Protein AF-A0A8K0Y5T5-F1 (afdb_monomer)

pLDDT: mean 82.05, std 18.03, range [32.84, 96.81]

Mean predicted aligned error: 9.55 Å

Structure (mmCIF, N/CA/C/O backbone):
data_AF-A0A8K0Y5T5-F1
#
_entry.id   AF-A0A8K0Y5T5-F1
#
loop_
_atom_site.group_PDB
_atom_site.id
_atom_site.type_symbol
_atom_site.label_atom_id
_atom_site.label_alt_id
_atom_site.label_comp_id
_atom_site.label_asym_id
_atom_site.label_entity_id
_atom_site.label_seq_id
_atom_site.pdbx_PDB_ins_code
_atom_site.Cartn_x
_atom_site.Cartn_y
_atom_site.Cartn_z
_atom_site.occupancy
_atom_site.B_iso_or_equiv
_atom_site.auth_seq_id
_atom_site.auth_comp_id
_atom_site.auth_asym_id
_atom_site.auth_atom_id
_atom_site.pdbx_PDB_model_num
ATOM 1 N N . MET A 1 1 ? 14.670 11.274 23.706 1.00 36.88 1 MET A N 1
ATOM 2 C CA . MET A 1 1 ? 14.122 12.072 22.584 1.00 36.88 1 MET A CA 1
ATOM 3 C C . MET A 1 1 ? 14.364 11.325 21.279 1.00 36.88 1 MET A C 1
ATOM 5 O O . MET A 1 1 ? 15.396 11.505 20.643 1.00 36.88 1 MET A O 1
ATOM 9 N N . SER A 1 2 ? 13.468 10.399 20.942 1.00 32.84 2 SER A N 1
ATOM 10 C CA . SER A 1 2 ? 13.656 9.440 19.849 1.00 32.84 2 SER A CA 1
ATOM 11 C C . SER A 1 2 ? 13.614 10.142 18.492 1.00 32.84 2 SER A C 1
ATOM 13 O O . SER A 1 2 ? 12.607 10.730 18.108 1.00 32.84 2 SER A O 1
ATOM 15 N N . LYS A 1 3 ? 14.742 10.092 17.785 1.00 41.28 3 LYS A N 1
ATOM 16 C CA . LYS A 1 3 ? 14.952 10.669 16.458 1.00 41.28 3 LYS A CA 1
ATOM 17 C C . LYS A 1 3 ? 14.046 9.935 15.463 1.00 41.28 3 LYS A C 1
ATOM 19 O O . LYS A 1 3 ? 14.277 8.764 15.174 1.00 41.28 3 LYS A O 1
ATOM 24 N N . VAL A 1 4 ? 13.012 10.604 14.957 1.00 49.75 4 VAL A N 1
ATOM 25 C CA . VAL A 1 4 ? 12.231 10.118 13.812 1.00 49.75 4 VAL A CA 1
ATOM 26 C C . VAL A 1 4 ? 13.164 10.152 12.602 1.00 49.75 4 VAL A C 1
ATOM 28 O O . VAL A 1 4 ? 13.434 11.206 12.032 1.00 49.75 4 VAL A O 1
ATOM 31 N N . ILE A 1 5 ? 13.745 9.003 12.257 1.00 42.72 5 ILE A N 1
ATOM 32 C CA . ILE A 1 5 ? 14.590 8.859 11.071 1.00 42.72 5 ILE A CA 1
ATOM 33 C C . ILE A 1 5 ? 13.654 8.771 9.866 1.00 42.72 5 ILE A C 1
ATOM 35 O O . ILE A 1 5 ? 13.252 7.684 9.453 1.00 42.72 5 ILE A O 1
ATOM 39 N N . LEU A 1 6 ? 13.312 9.923 9.291 1.00 48.16 6 LEU A N 1
ATOM 40 C CA . LEU A 1 6 ? 12.785 9.986 7.931 1.00 48.16 6 LEU A CA 1
ATOM 41 C C . LEU A 1 6 ? 13.915 9.546 6.994 1.00 48.16 6 LEU A C 1
ATOM 43 O O . LEU A 1 6 ? 14.833 10.304 6.680 1.00 48.16 6 LEU A O 1
ATOM 47 N N . LYS A 1 7 ? 13.899 8.268 6.608 1.00 48.47 7 LYS A N 1
ATOM 48 C CA . LYS A 1 7 ? 14.793 7.733 5.581 1.00 48.47 7 LYS A CA 1
ATOM 49 C C . LYS A 1 7 ? 14.441 8.429 4.266 1.00 48.47 7 LYS A C 1
ATOM 51 O O . LYS A 1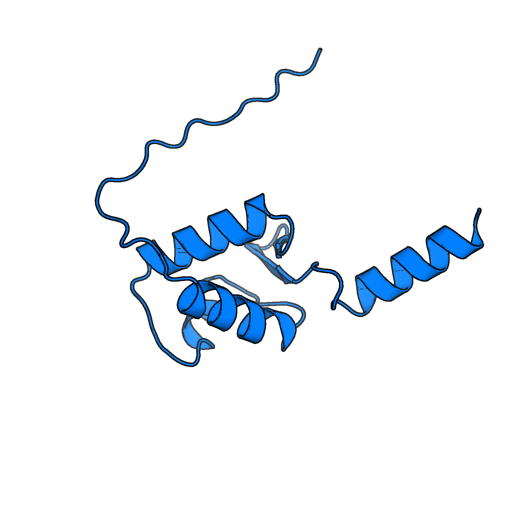 7 ? 13.502 8.018 3.594 1.00 48.47 7 LYS A O 1
ATOM 56 N N . ASN A 1 8 ? 15.206 9.454 3.890 1.00 45.00 8 ASN A N 1
ATOM 57 C CA . ASN A 1 8 ? 15.161 10.046 2.552 1.00 45.00 8 ASN A CA 1
ATOM 58 C C . ASN A 1 8 ? 15.608 8.996 1.522 1.00 45.00 8 ASN A C 1
ATOM 60 O O . ASN A 1 8 ? 16.781 8.870 1.165 1.00 45.00 8 ASN A O 1
ATOM 64 N N . LYS A 1 9 ? 14.649 8.180 1.084 1.00 51.12 9 LYS A N 1
ATOM 65 C CA . LYS A 1 9 ? 14.787 7.169 0.040 1.00 51.12 9 LYS A CA 1
ATOM 66 C C . LYS A 1 9 ? 14.962 7.936 -1.274 1.00 51.12 9 LYS A C 1
ATOM 68 O O . LYS A 1 9 ? 14.017 8.553 -1.751 1.00 51.12 9 LYS A O 1
A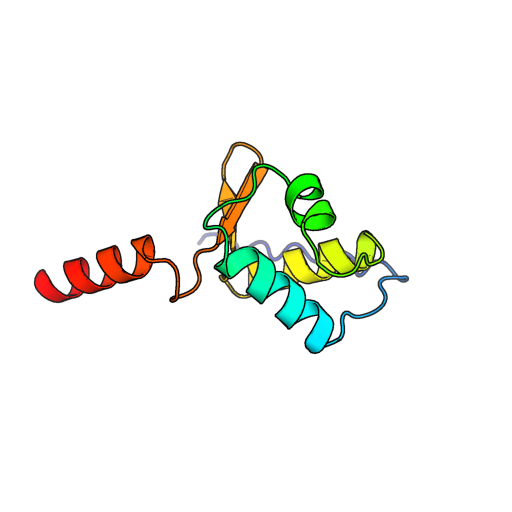TOM 73 N N . LYS A 1 10 ? 16.187 7.954 -1.822 1.00 47.44 10 LYS A N 1
ATOM 74 C CA . LYS A 1 10 ? 16.511 8.575 -3.122 1.00 47.44 10 LYS A CA 1
ATOM 75 C C . LYS A 1 10 ? 15.401 8.273 -4.141 1.00 47.44 10 LYS A C 1
ATOM 77 O O . LYS A 1 10 ? 15.162 7.100 -4.437 1.00 47.44 10 LYS A O 1
ATOM 82 N N . LEU A 1 11 ? 14.757 9.316 -4.670 1.00 51.84 11 LEU A N 1
ATOM 83 C CA . LEU A 1 11 ? 13.751 9.218 -5.729 1.00 51.84 11 LEU A CA 1
ATOM 84 C C . LEU A 1 11 ? 14.408 8.555 -6.949 1.00 51.84 11 LEU A C 1
ATOM 86 O O . LEU A 1 11 ? 15.260 9.148 -7.611 1.00 51.84 11 LEU A O 1
ATOM 90 N N . LYS A 1 12 ? 14.099 7.277 -7.199 1.00 53.44 12 LYS A N 1
ATOM 91 C CA . LYS A 1 12 ? 14.656 6.544 -8.342 1.00 53.44 12 LYS A CA 1
ATOM 92 C C . LYS A 1 12 ? 14.042 7.097 -9.629 1.00 53.44 12 LYS A C 1
ATOM 94 O O . LYS A 1 12 ? 12.834 7.024 -9.827 1.00 53.44 12 LYS A O 1
ATOM 99 N N . ALA A 1 13 ? 14.904 7.618 -10.495 1.00 50.31 13 ALA A N 1
ATOM 100 C CA . ALA A 1 13 ? 14.601 8.459 -11.651 1.00 50.31 13 ALA A CA 1
ATOM 101 C C . ALA A 1 13 ? 13.944 7.760 -12.867 1.00 50.31 13 ALA A C 1
ATOM 103 O O . ALA A 1 13 ? 14.280 8.080 -13.996 1.00 50.31 13 ALA A O 1
ATOM 104 N N . ASN A 1 14 ? 13.024 6.808 -12.679 1.00 54.66 14 ASN A N 1
ATOM 105 C CA . ASN A 1 14 ? 12.212 6.261 -13.784 1.00 54.66 14 ASN A CA 1
ATOM 106 C C . ASN A 1 14 ? 10.924 5.582 -13.283 1.00 54.66 14 ASN A C 1
ATOM 108 O O . ASN A 1 14 ? 10.518 4.523 -13.758 1.00 54.66 14 ASN A O 1
ATOM 112 N N . VAL A 1 15 ? 10.291 6.151 -12.257 1.00 58.44 15 VAL A N 1
ATOM 113 C CA . VAL A 1 15 ? 8.967 5.697 -11.827 1.00 58.44 15 VAL A CA 1
ATOM 114 C C . VAL A 1 15 ? 7.943 6.529 -12.584 1.00 58.44 15 VAL A C 1
ATOM 116 O O . VAL A 1 15 ? 7.808 7.722 -12.331 1.00 58.44 15 VAL A O 1
ATOM 119 N N . SER A 1 16 ? 7.238 5.909 -13.531 1.00 69.06 16 SER A N 1
ATOM 120 C CA . SER A 1 16 ? 6.029 6.515 -14.089 1.00 69.06 16 SER A CA 1
ATOM 121 C C . SER A 1 16 ? 5.064 6.777 -12.936 1.00 69.06 16 SER A C 1
ATOM 123 O O . SER A 1 16 ? 4.742 5.854 -12.176 1.00 69.06 16 SER A O 1
ATOM 125 N N . ASN A 1 17 ? 4.677 8.043 -12.773 1.00 79.81 17 ASN A N 1
ATOM 126 C CA . ASN A 1 17 ? 3.838 8.470 -11.667 1.00 79.81 17 ASN A CA 1
ATOM 127 C C . ASN A 1 17 ? 2.461 7.804 -11.811 1.00 79.81 17 ASN A C 1
ATOM 129 O O . ASN A 1 17 ? 1.841 7.936 -12.871 1.00 79.81 17 ASN A O 1
ATOM 133 N N . PRO A 1 18 ? 1.976 7.068 -10.798 1.00 88.19 18 PRO A N 1
ATOM 134 C CA . PRO A 1 18 ? 0.670 6.438 -10.891 1.00 88.19 18 PRO A CA 1
ATOM 135 C C . PRO A 1 18 ? -0.416 7.506 -11.045 1.00 88.19 18 PRO A C 1
ATOM 137 O O . PRO A 1 18 ? -0.421 8.517 -10.343 1.00 88.19 18 PRO A O 1
ATOM 140 N N . THR A 1 19 ? -1.359 7.273 -11.955 1.00 93.94 19 THR A N 1
ATOM 141 C CA . THR A 1 19 ? -2.557 8.112 -12.054 1.00 93.94 19 THR A CA 1
ATOM 142 C C . THR A 1 19 ? -3.504 7.825 -10.891 1.00 93.94 19 THR A C 1
ATOM 144 O O . THR A 1 19 ? -3.455 6.753 -10.280 1.00 93.94 19 THR A O 1
ATOM 147 N N . LEU A 1 20 ? -4.423 8.751 -10.612 1.00 95.19 20 LEU A N 1
ATOM 148 C CA . LEU A 1 20 ? -5.448 8.546 -9.586 1.00 95.19 20 LEU A CA 1
ATOM 149 C C . LEU A 1 20 ? -6.269 7.269 -9.836 1.00 95.19 20 LEU A C 1
ATOM 151 O O . LEU A 1 20 ? -6.535 6.519 -8.901 1.00 95.19 20 LEU A O 1
ATOM 155 N N . ASP A 1 21 ? -6.616 6.987 -11.092 1.00 95.19 21 ASP A N 1
ATOM 156 C CA . ASP A 1 21 ? -7.361 5.777 -11.461 1.00 95.19 21 ASP A CA 1
ATOM 157 C C . ASP A 1 21 ? -6.571 4.501 -11.162 1.00 95.19 21 ASP A C 1
ATOM 159 O O . ASP A 1 21 ? -7.131 3.498 -10.721 1.00 95.19 21 ASP A O 1
ATOM 163 N N . THR A 1 22 ? -5.249 4.559 -11.336 1.00 95.19 22 THR A N 1
ATOM 164 C CA . THR A 1 22 ? -4.345 3.457 -11.008 1.00 95.19 22 THR A CA 1
ATOM 165 C C . THR A 1 22 ? -4.347 3.175 -9.507 1.00 95.19 22 THR A C 1
ATOM 167 O O . THR A 1 22 ? -4.460 2.019 -9.100 1.00 95.19 22 THR A O 1
ATOM 170 N N . ILE A 1 23 ? -4.275 4.224 -8.683 1.00 96.31 23 ILE A N 1
ATOM 171 C CA . ILE A 1 23 ? -4.328 4.106 -7.220 1.00 96.31 23 ILE A CA 1
ATOM 172 C C . ILE A 1 23 ? -5.686 3.536 -6.790 1.00 96.31 23 ILE A C 1
ATOM 174 O O . ILE A 1 23 ? -5.728 2.536 -6.075 1.00 96.31 23 ILE A O 1
ATOM 178 N N . LYS A 1 24 ? -6.793 4.098 -7.296 1.00 95.94 24 LYS A N 1
ATOM 179 C CA . LYS A 1 24 ? -8.159 3.636 -6.993 1.00 95.94 24 LYS A CA 1
ATOM 180 C C . LYS A 1 24 ? -8.385 2.174 -7.378 1.00 95.94 24 LYS A C 1
ATOM 182 O O . LYS A 1 24 ? -9.021 1.440 -6.630 1.00 95.94 24 LYS A O 1
ATOM 187 N N . MET A 1 25 ? -7.847 1.719 -8.510 1.00 96.50 25 MET A N 1
ATOM 188 C CA . MET A 1 25 ? -7.923 0.311 -8.917 1.00 96.50 25 MET A CA 1
ATOM 189 C C . MET A 1 25 ? -7.246 -0.617 -7.894 1.00 96.50 25 MET A C 1
ATOM 191 O O . MET A 1 25 ? -7.781 -1.682 -7.572 1.00 96.50 25 MET A O 1
ATOM 195 N N . VAL A 1 26 ? -6.085 -0.224 -7.360 1.00 96.31 26 VAL A N 1
ATOM 196 C CA . VAL A 1 26 ? -5.381 -1.001 -6.327 1.00 96.31 26 VAL A CA 1
ATOM 197 C C . VAL A 1 26 ? -6.168 -0.983 -5.011 1.00 96.31 26 VAL A C 1
ATOM 199 O O . VAL A 1 26 ? -6.371 -2.042 -4.421 1.00 96.31 26 VAL A O 1
ATOM 202 N N . GLU A 1 27 ? -6.701 0.169 -4.594 1.00 95.31 27 GLU A N 1
ATOM 203 C CA . GLU A 1 27 ? -7.569 0.291 -3.407 1.00 95.31 27 GLU A CA 1
ATOM 204 C C . GLU A 1 27 ? -8.834 -0.571 -3.509 1.00 95.31 27 GLU A C 1
ATOM 206 O O . GLU A 1 27 ? -9.215 -1.252 -2.559 1.00 95.31 27 GLU A O 1
ATOM 211 N N . GLN A 1 28 ? -9.482 -0.603 -4.673 1.00 94.62 28 GLN A N 1
ATOM 212 C CA . GLN A 1 28 ? -10.645 -1.459 -4.917 1.00 94.62 28 GLN A CA 1
ATOM 213 C C . GLN A 1 28 ? -10.287 -2.948 -4.865 1.00 94.62 28 GLN A C 1
ATOM 215 O O . GLN A 1 28 ? -11.080 -3.765 -4.407 1.00 94.62 28 GLN A O 1
ATOM 220 N N . THR A 1 29 ? -9.092 -3.317 -5.324 1.00 95.56 29 THR A N 1
ATOM 221 C CA . THR A 1 29 ? -8.617 -4.708 -5.277 1.00 95.56 29 THR A CA 1
ATOM 222 C C . THR A 1 29 ? -8.288 -5.131 -3.840 1.00 95.56 29 THR A C 1
ATOM 224 O O . THR A 1 29 ? -8.609 -6.248 -3.431 1.00 95.56 29 THR A O 1
ATOM 227 N N . LEU A 1 30 ? -7.709 -4.221 -3.053 1.00 94.06 30 LEU A N 1
ATOM 228 C CA . LEU A 1 30 ? -7.424 -4.401 -1.629 1.00 94.06 30 LEU A CA 1
ATOM 229 C C . LEU A 1 30 ? -8.689 -4.417 -0.766 1.00 94.06 30 LEU A C 1
ATOM 231 O O . LEU A 1 30 ? -8.820 -5.255 0.107 1.00 94.06 30 LEU A O 1
ATOM 235 N N . SER A 1 31 ? -9.660 -3.544 -1.009 1.00 90.88 31 SER A N 1
ATOM 236 C CA . SER A 1 31 ? -10.893 -3.509 -0.204 1.00 90.88 31 SER A CA 1
ATOM 237 C C . SER A 1 31 ? -11.761 -4.763 -0.364 1.00 90.88 31 SER A C 1
ATOM 239 O O . SER A 1 31 ? -12.482 -5.125 0.565 1.00 90.88 31 SER A O 1
ATOM 241 N N . LYS A 1 32 ? -11.665 -5.463 -1.503 1.00 90.56 32 LYS A N 1
ATOM 242 C CA . LYS A 1 32 ? -12.374 -6.731 -1.756 1.00 90.56 32 LYS A CA 1
ATOM 243 C C . LYS A 1 32 ? -11.789 -7.930 -1.006 1.00 90.56 32 LYS A C 1
ATOM 245 O O . LYS A 1 32 ? -12.512 -8.895 -0.777 1.00 90.56 32 LYS A O 1
ATOM 250 N N . SER A 1 33 ? -10.511 -7.884 -0.628 1.00 85.75 33 SER A N 1
ATOM 251 C CA . SER A 1 33 ? -9.849 -8.943 0.140 1.00 85.75 33 SER A CA 1
ATOM 252 C C . SER A 1 33 ? -9.101 -8.336 1.314 1.00 85.75 33 SER A C 1
ATOM 254 O O . SER A 1 33 ? -8.144 -7.597 1.125 1.00 85.75 33 SER A O 1
ATOM 256 N N . SER A 1 34 ? -9.476 -8.688 2.544 1.00 80.06 34 SER A N 1
ATOM 257 C CA . SER A 1 34 ? -8.862 -8.102 3.745 1.00 80.06 34 SER A CA 1
ATOM 258 C C . SER A 1 34 ? -7.337 -8.287 3.823 1.00 80.06 34 SER A C 1
ATOM 260 O O . SER A 1 34 ? -6.677 -7.530 4.538 1.00 80.06 34 SER A O 1
ATOM 262 N N . GLN A 1 35 ? -6.778 -9.261 3.096 1.00 90.50 35 GLN A N 1
ATOM 263 C CA . GLN A 1 35 ? -5.350 -9.559 3.077 1.00 90.50 35 GLN A CA 1
ATOM 264 C C . GLN A 1 35 ? -4.900 -10.152 1.733 1.00 90.50 35 GLN A C 1
ATOM 266 O O . GLN A 1 35 ? -5.656 -10.850 1.057 1.00 90.50 35 GLN A O 1
ATOM 271 N N . TYR A 1 36 ? -3.639 -9.908 1.377 1.00 95.50 36 TYR A N 1
ATOM 272 C CA . TYR A 1 36 ? -2.923 -10.596 0.304 1.00 95.50 36 TYR A CA 1
ATOM 273 C C . TYR A 1 36 ? -1.616 -11.181 0.844 1.00 95.50 36 TYR A C 1
ATOM 275 O O . TYR A 1 36 ? -0.862 -10.454 1.488 1.00 95.50 36 TYR A O 1
ATOM 283 N N . PRO A 1 37 ? -1.283 -12.451 0.553 1.00 95.38 37 PRO A N 1
ATOM 284 C CA . PRO A 1 37 ? -0.097 -13.103 1.116 1.00 95.38 37 PRO A CA 1
ATOM 285 C C . PRO A 1 37 ? 1.228 -12.499 0.628 1.00 95.38 37 PRO A C 1
ATOM 287 O O . PRO A 1 37 ? 2.258 -12.669 1.263 1.00 95.38 37 PRO A O 1
ATOM 290 N N . SER A 1 38 ? 1.239 -11.804 -0.514 1.00 96.56 38 SER A N 1
ATOM 291 C CA . SER A 1 38 ? 2.441 -11.134 -1.026 1.00 96.56 38 SER A CA 1
ATOM 292 C C . SER A 1 38 ? 2.128 -10.019 -2.026 1.00 96.56 38 SER A C 1
ATOM 294 O O . SER A 1 38 ? 1.074 -10.014 -2.670 1.00 96.56 38 SER A O 1
ATOM 296 N N . LYS A 1 39 ? 3.105 -9.135 -2.267 1.00 95.56 39 LYS A N 1
ATOM 297 C CA . LYS A 1 39 ? 3.075 -8.129 -3.349 1.00 95.56 39 LYS A CA 1
ATOM 298 C C . LYS A 1 39 ? 2.725 -8.736 -4.709 1.00 95.56 39 LYS A C 1
ATOM 300 O O . LYS A 1 39 ? 1.895 -8.188 -5.424 1.00 95.56 39 LYS A O 1
ATOM 305 N N . ASN A 1 40 ? 3.304 -9.891 -5.040 1.00 95.25 40 ASN A N 1
ATOM 306 C CA . ASN A 1 40 ? 3.050 -10.567 -6.314 1.00 95.25 40 ASN A CA 1
ATOM 307 C C . ASN A 1 40 ? 1.625 -11.120 -6.411 1.00 95.25 40 ASN A C 1
ATOM 309 O O . ASN A 1 40 ? 1.038 -11.075 -7.489 1.00 95.25 40 ASN A O 1
ATOM 313 N N . SER A 1 41 ? 1.062 -11.625 -5.307 1.00 96.19 41 SER A N 1
ATOM 314 C CA . SER A 1 41 ? -0.329 -12.095 -5.295 1.00 96.19 41 SER A CA 1
ATOM 315 C C . SER A 1 41 ? -1.314 -10.953 -5.552 1.00 96.19 41 SER A C 1
ATOM 317 O O . SER A 1 41 ? -2.198 -11.096 -6.391 1.00 96.19 41 SER A O 1
ATOM 319 N N . LEU A 1 42 ? -1.093 -9.793 -4.923 1.00 96.81 42 LEU A N 1
ATOM 320 C CA . LEU A 1 42 ? -1.882 -8.590 -5.172 1.00 96.81 42 LEU A CA 1
ATOM 321 C C . LEU A 1 42 ? -1.702 -8.096 -6.609 1.00 96.81 42 LEU A C 1
ATOM 323 O O . LEU A 1 42 ? -2.686 -7.833 -7.286 1.00 96.81 42 LEU A O 1
ATOM 327 N N . TRP A 1 43 ? -0.460 -8.020 -7.096 1.00 96.69 43 TRP A N 1
ATOM 328 C CA . TRP A 1 43 ? -0.160 -7.569 -8.457 1.00 96.69 43 TRP A CA 1
ATOM 329 C C . TRP A 1 43 ? -0.862 -8.429 -9.520 1.00 96.69 43 TRP A C 1
ATOM 331 O O . TRP A 1 43 ? -1.461 -7.897 -10.451 1.00 96.69 43 TRP A O 1
ATOM 341 N N . ARG A 1 44 ? -0.887 -9.757 -9.339 1.00 95.44 44 ARG A N 1
ATOM 342 C CA . ARG A 1 44 ? -1.611 -10.690 -10.223 1.00 95.44 44 ARG A CA 1
ATOM 343 C C . ARG A 1 44 ? -3.133 -10.574 -10.127 1.00 95.44 44 ARG A C 1
ATOM 345 O O . ARG A 1 44 ? -3.805 -10.858 -11.110 1.00 95.44 44 ARG A O 1
ATOM 352 N N . ALA A 1 45 ? -3.666 -10.161 -8.979 1.00 95.62 45 ALA A N 1
ATOM 353 C CA . ALA A 1 45 ? -5.100 -9.961 -8.780 1.00 95.62 45 ALA A CA 1
ATOM 354 C C . ALA A 1 45 ? -5.624 -8.645 -9.385 1.00 95.62 45 ALA A C 1
ATOM 356 O O . ALA A 1 45 ? -6.838 -8.445 -9.450 1.00 95.62 45 ALA A O 1
ATOM 357 N N . LEU A 1 46 ? -4.737 -7.739 -9.818 1.00 96.19 46 LEU A N 1
ATOM 358 C CA . LEU A 1 46 ? -5.146 -6.472 -10.414 1.00 96.19 46 LEU A CA 1
ATOM 359 C C . LEU A 1 46 ? -5.910 -6.702 -11.730 1.00 96.19 46 LEU A C 1
ATOM 361 O O . LEU A 1 46 ? -5.435 -7.456 -12.583 1.00 96.19 46 LEU A O 1
ATOM 365 N N . PRO A 1 47 ? -7.026 -5.983 -11.964 1.00 95.19 47 PRO A N 1
ATOM 366 C CA . PRO A 1 47 ? -7.781 -6.063 -13.218 1.00 95.19 47 PRO A CA 1
ATOM 367 C C . PRO A 1 47 ? -6.951 -5.705 -14.456 1.00 95.19 47 PRO A C 1
ATOM 369 O O . PRO A 1 47 ? -7.210 -6.191 -15.554 1.00 95.19 47 PRO A O 1
ATOM 372 N N . ARG A 1 48 ? -5.959 -4.826 -14.282 1.00 94.00 48 ARG A N 1
ATOM 373 C CA . ARG A 1 48 ? -5.036 -4.389 -15.325 1.00 94.00 48 ARG A CA 1
ATOM 374 C C . ARG A 1 48 ? -3.619 -4.389 -14.777 1.00 94.00 48 ARG A C 1
ATOM 376 O O . ARG A 1 48 ? -3.347 -3.773 -13.746 1.00 94.00 48 ARG A O 1
ATOM 383 N N . GLN A 1 49 ? -2.720 -5.048 -15.497 1.00 90.75 49 GLN A N 1
ATOM 384 C CA . GLN A 1 49 ? -1.310 -5.083 -15.137 1.00 90.75 49 GLN A CA 1
ATOM 385 C C . GLN A 1 49 ? -0.652 -3.725 -15.392 1.00 90.75 49 GLN A C 1
ATOM 387 O O . GLN A 1 49 ? -0.951 -3.035 -16.366 1.00 90.75 49 GLN A O 1
ATOM 392 N N . MET A 1 50 ? 0.258 -3.352 -14.498 1.00 91.50 50 MET A N 1
ATOM 393 C CA . MET A 1 50 ? 1.081 -2.149 -14.608 1.00 91.50 50 MET A CA 1
ATOM 394 C C . MET A 1 50 ? 2.542 -2.502 -14.380 1.00 91.50 50 MET A C 1
ATOM 396 O O . MET A 1 50 ? 2.862 -3.556 -13.824 1.00 91.50 50 MET A O 1
ATOM 400 N N . GLN A 1 51 ? 3.431 -1.585 -14.748 1.00 91.88 51 GLN A N 1
ATOM 401 C CA . GLN A 1 51 ? 4.850 -1.751 -14.481 1.00 91.88 51 GLN A CA 1
ATOM 402 C C . GLN A 1 51 ? 5.096 -1.924 -12.976 1.00 91.88 51 GLN A C 1
ATOM 404 O O . GLN A 1 51 ? 4.599 -1.158 -12.147 1.00 91.88 51 GLN A O 1
ATOM 409 N N . TYR A 1 52 ? 5.902 -2.923 -12.620 1.00 92.25 52 TYR A N 1
ATOM 410 C CA . TYR A 1 52 ? 6.186 -3.250 -11.224 1.00 92.25 52 TYR A CA 1
ATOM 411 C C . TYR A 1 52 ? 6.758 -2.071 -10.398 1.00 92.25 52 TYR A C 1
ATOM 413 O O . TYR A 1 52 ? 6.428 -1.958 -9.216 1.00 92.25 52 TYR A O 1
ATOM 421 N N . PRO A 1 53 ? 7.578 -1.150 -10.957 1.00 92.69 53 PRO A N 1
ATOM 422 C CA . PRO A 1 53 ? 7.970 0.076 -10.259 1.00 92.69 53 PRO A CA 1
ATOM 423 C C . PRO A 1 53 ? 6.790 0.977 -9.871 1.00 92.69 53 PRO A C 1
ATOM 425 O O . PRO A 1 53 ? 6.733 1.407 -8.722 1.00 92.69 53 PRO A O 1
ATOM 428 N N . THR A 1 54 ? 5.838 1.211 -10.779 1.00 92.38 54 THR A N 1
ATOM 429 C CA . THR A 1 54 ? 4.624 2.000 -10.507 1.00 92.38 54 THR A CA 1
ATOM 430 C C . THR A 1 54 ? 3.763 1.324 -9.447 1.00 92.38 54 THR A C 1
ATOM 432 O O . THR A 1 54 ? 3.327 1.980 -8.509 1.00 92.38 54 THR A O 1
ATOM 435 N N . PHE A 1 55 ? 3.603 -0.001 -9.518 1.00 95.31 55 PHE A N 1
ATOM 436 C CA . PHE A 1 55 ? 2.902 -0.763 -8.484 1.00 95.31 55 PHE A CA 1
ATOM 437 C C . PHE A 1 55 ? 3.531 -0.575 -7.096 1.00 95.31 55 PHE A C 1
ATOM 439 O O . PHE A 1 55 ? 2.826 -0.299 -6.129 1.00 95.31 55 PHE A O 1
ATOM 446 N N . LYS A 1 56 ? 4.864 -0.657 -6.991 1.00 94.44 56 LYS A N 1
ATOM 447 C CA . LYS A 1 56 ? 5.565 -0.394 -5.724 1.00 94.44 56 LYS A CA 1
ATOM 448 C C . LYS A 1 56 ? 5.358 1.034 -5.228 1.00 94.44 56 LYS A C 1
ATOM 450 O O . LYS A 1 56 ? 5.178 1.207 -4.034 1.00 94.44 56 LYS A O 1
ATOM 455 N N . ALA A 1 57 ? 5.355 2.026 -6.117 1.00 94.50 57 ALA A N 1
ATOM 456 C CA . ALA A 1 57 ? 5.090 3.412 -5.738 1.00 94.50 57 ALA A CA 1
ATOM 457 C C . ALA A 1 57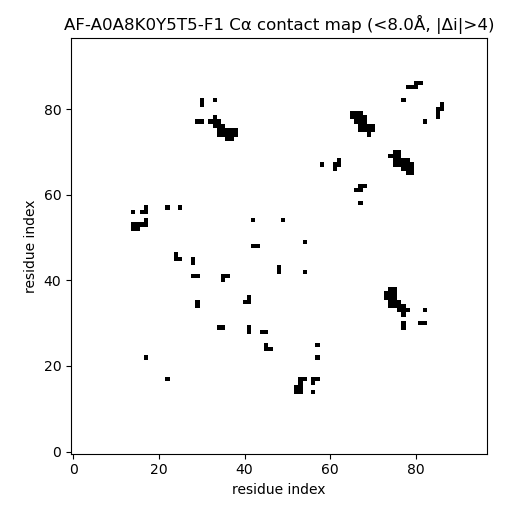 ? 3.668 3.597 -5.187 1.00 94.50 57 ALA A C 1
ATOM 459 O O . ALA A 1 57 ? 3.483 4.300 -4.200 1.00 94.50 57 ALA A O 1
ATOM 460 N N . VAL A 1 58 ? 2.675 2.916 -5.772 1.00 95.94 58 VAL A N 1
ATOM 461 C CA . VAL A 1 58 ? 1.312 2.889 -5.223 1.00 95.94 58 VAL A CA 1
ATOM 462 C C . VAL A 1 58 ? 1.299 2.255 -3.834 1.00 95.94 58 VAL A C 1
ATOM 464 O O . VAL A 1 58 ? 0.683 2.808 -2.933 1.00 95.94 58 VAL A O 1
ATOM 467 N N . LEU A 1 59 ? 1.983 1.125 -3.629 1.00 96.50 59 LEU A N 1
ATOM 468 C CA . LEU A 1 59 ? 2.041 0.495 -2.306 1.00 96.50 59 LEU A CA 1
ATOM 469 C C . LEU A 1 59 ? 2.747 1.367 -1.264 1.00 96.50 59 LEU A C 1
ATOM 471 O O . LEU A 1 59 ? 2.244 1.464 -0.151 1.00 96.50 59 LEU A O 1
ATOM 475 N N . ASP A 1 60 ? 3.863 2.003 -1.626 1.00 95.69 60 ASP A N 1
ATOM 476 C CA . ASP A 1 60 ? 4.575 2.942 -0.752 1.00 95.69 60 ASP A CA 1
ATOM 477 C C . ASP A 1 60 ? 3.616 4.090 -0.346 1.00 95.69 60 ASP A C 1
ATOM 479 O O . ASP A 1 60 ? 3.447 4.363 0.838 1.00 95.69 60 ASP A O 1
ATOM 483 N N . TYR A 1 61 ? 2.865 4.666 -1.296 1.00 95.56 61 TYR A N 1
ATOM 484 C CA . TYR A 1 61 ? 1.850 5.692 -1.007 1.00 95.56 61 TYR A CA 1
ATOM 485 C C . TYR A 1 61 ? 0.698 5.191 -0.113 1.00 95.56 61 TYR A C 1
ATOM 487 O O . TYR A 1 61 ? 0.227 5.907 0.775 1.00 95.56 61 TYR A O 1
ATOM 495 N N . LEU A 1 62 ? 0.201 3.972 -0.337 1.00 95.62 62 LEU A N 1
ATOM 496 C CA . LEU A 1 62 ? -0.890 3.402 0.463 1.00 95.62 62 LEU A CA 1
ATOM 497 C C . LEU A 1 62 ? -0.450 3.073 1.897 1.00 95.62 62 LEU A C 1
ATOM 499 O O . LEU A 1 62 ? -1.259 3.184 2.818 1.00 95.62 62 LEU A O 1
ATOM 503 N N . GLU A 1 63 ? 0.807 2.676 2.089 1.00 95.44 63 GLU A N 1
ATOM 504 C CA . GLU A 1 63 ? 1.406 2.487 3.413 1.00 95.44 63 GLU A CA 1
ATOM 505 C C . GLU A 1 63 ? 1.584 3.839 4.119 1.00 95.44 63 GLU A C 1
ATOM 507 O O . GLU A 1 63 ? 1.103 4.012 5.236 1.00 95.44 63 GLU A O 1
ATOM 512 N N . GLU A 1 64 ? 2.174 4.831 3.442 1.00 94.50 64 GLU A N 1
ATOM 513 C CA . GLU A 1 64 ? 2.365 6.191 3.974 1.00 94.50 64 GLU A CA 1
ATOM 514 C C . GLU A 1 64 ? 1.037 6.872 4.351 1.00 94.50 64 GLU A C 1
ATOM 516 O O . GLU A 1 64 ? 0.962 7.610 5.334 1.00 94.50 64 GLU A O 1
ATOM 521 N N . SER A 1 65 ? -0.036 6.594 3.605 1.00 93.44 65 SER A N 1
ATOM 522 C CA . SER A 1 65 ? -1.393 7.088 3.885 1.00 93.44 65 SER A CA 1
ATOM 523 C C . SER A 1 65 ? -2.204 6.208 4.850 1.00 93.44 65 SER A C 1
ATOM 525 O O . SER A 1 65 ? -3.403 6.438 5.019 1.00 93.44 65 SER A O 1
ATOM 527 N N . ASN A 1 66 ? -1.573 5.229 5.512 1.00 92.88 66 ASN A N 1
ATOM 528 C CA . ASN A 1 66 ? -2.182 4.325 6.500 1.00 92.88 66 ASN A CA 1
ATOM 529 C C . ASN A 1 66 ? -3.408 3.548 5.986 1.00 92.88 66 ASN A C 1
ATOM 531 O O . ASN A 1 66 ? -4.338 3.246 6.738 1.00 92.88 66 ASN A O 1
ATOM 535 N N . LYS A 1 67 ? -3.435 3.217 4.693 1.00 93.00 67 LYS A N 1
ATOM 536 C CA . LYS A 1 67 ? -4.495 2.389 4.098 1.00 93.00 67 LYS A CA 1
ATOM 537 C C . LYS A 1 67 ? -4.153 0.905 4.127 1.00 93.00 67 LYS A C 1
ATOM 539 O O . LYS A 1 67 ? -5.056 0.068 4.213 1.00 93.00 67 LYS A O 1
ATOM 544 N N . ILE A 1 68 ? -2.860 0.587 4.100 1.00 95.44 68 ILE A N 1
ATOM 545 C CA . ILE A 1 68 ? -2.331 -0.768 4.257 1.00 95.44 68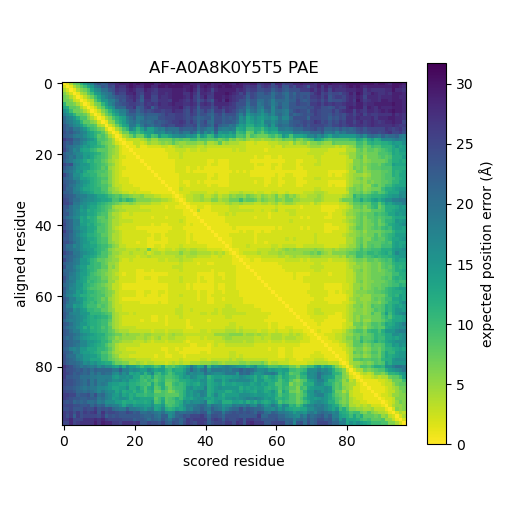 ILE A CA 1
ATOM 546 C C . ILE A 1 68 ? -1.252 -0.822 5.332 1.00 95.44 68 ILE A C 1
ATOM 548 O O . ILE A 1 68 ? -0.632 0.188 5.652 1.00 95.44 68 ILE A O 1
ATOM 552 N N . ILE A 1 69 ? -1.001 -2.029 5.829 1.00 94.56 69 ILE A N 1
ATOM 553 C CA . ILE A 1 69 ? 0.197 -2.377 6.597 1.00 94.56 69 ILE A CA 1
ATOM 554 C C . ILE A 1 69 ? 0.801 -3.662 6.036 1.00 94.56 69 ILE A C 1
ATOM 556 O O . ILE A 1 69 ? 0.090 -4.475 5.434 1.00 94.56 69 ILE A O 1
ATOM 560 N N . TYR A 1 70 ? 2.095 -3.860 6.270 1.00 95.44 70 TYR A N 1
ATOM 561 C CA . TYR A 1 70 ? 2.737 -5.156 6.081 1.00 95.44 70 TYR A CA 1
ATOM 562 C C . TYR A 1 70 ? 2.760 -5.921 7.402 1.00 95.44 70 TYR A C 1
ATOM 564 O O . TYR A 1 70 ? 3.164 -5.371 8.428 1.00 95.44 70 TYR A O 1
ATOM 572 N N . ASP A 1 71 ? 2.342 -7.183 7.379 1.00 92.69 71 ASP A N 1
ATOM 573 C CA . ASP A 1 71 ? 2.537 -8.084 8.515 1.00 92.69 71 ASP A CA 1
ATOM 574 C C . ASP A 1 71 ? 3.968 -8.663 8.501 1.00 92.69 71 ASP A C 1
ATOM 576 O O . ASP A 1 71 ? 4.728 -8.495 7.541 1.00 92.69 71 ASP A O 1
ATOM 580 N N . LYS A 1 72 ? 4.368 -9.336 9.583 1.00 91.88 72 LYS A N 1
ATOM 581 C CA . LYS A 1 72 ? 5.722 -9.884 9.779 1.00 91.88 72 LYS A CA 1
ATOM 582 C C . LYS A 1 72 ? 6.134 -10.888 8.701 1.00 91.88 72 LYS A C 1
ATOM 584 O O . LYS A 1 72 ? 7.323 -11.032 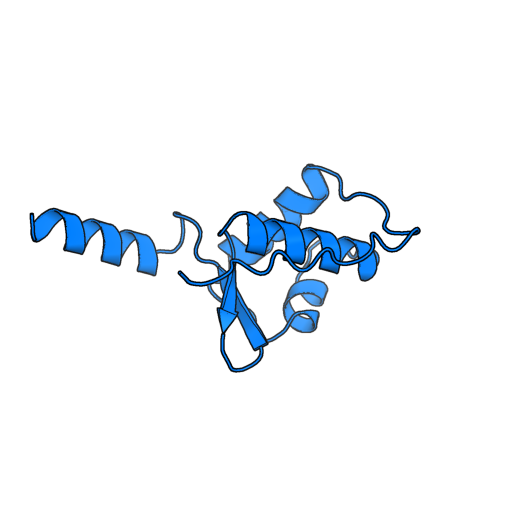8.433 1.00 91.88 72 LYS A O 1
ATOM 589 N N . ASP A 1 73 ? 5.168 -11.575 8.101 1.00 92.56 73 ASP A N 1
ATOM 590 C CA . ASP A 1 73 ? 5.358 -12.535 7.009 1.00 92.56 73 ASP A CA 1
ATOM 591 C C . ASP A 1 73 ? 5.482 -11.866 5.623 1.00 92.56 73 ASP A C 1
ATOM 593 O O . ASP A 1 73 ? 5.739 -12.537 4.624 1.00 92.56 7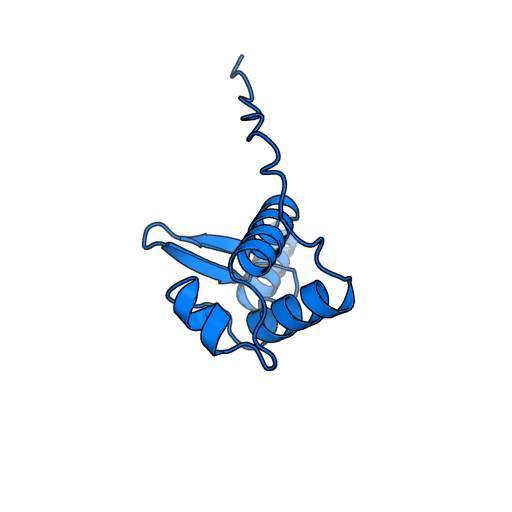3 ASP A O 1
ATOM 597 N N . GLY A 1 74 ? 5.333 -10.539 5.551 1.00 91.62 74 GLY A N 1
ATOM 598 C CA . GLY A 1 74 ? 5.359 -9.769 4.309 1.00 91.62 74 GLY A CA 1
ATOM 599 C C . GLY A 1 74 ? 4.015 -9.711 3.579 1.00 91.62 74 GLY A C 1
ATOM 600 O O . GLY A 1 74 ? 3.959 -9.178 2.461 1.00 91.62 74 GLY A O 1
ATOM 601 N N . SER A 1 75 ? 2.942 -10.223 4.187 1.00 94.62 75 SER A N 1
ATOM 602 C CA . SER A 1 75 ? 1.585 -10.076 3.670 1.00 94.62 75 SER A CA 1
ATOM 603 C C . SER A 1 75 ? 1.108 -8.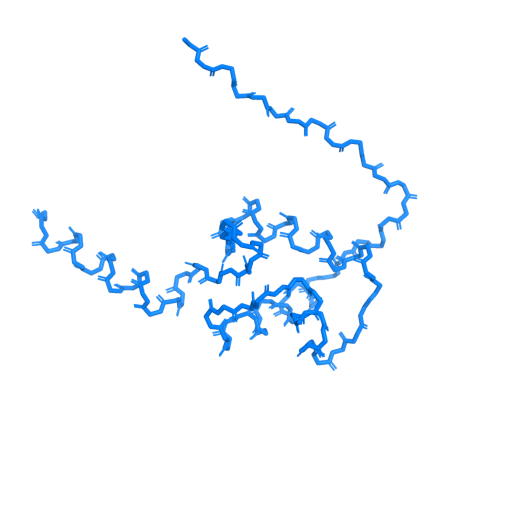624 3.762 1.00 94.62 75 SER A C 1
ATOM 605 O O . SER A 1 75 ? 1.562 -7.842 4.596 1.00 94.62 75 SER A O 1
ATOM 607 N N . ILE A 1 76 ? 0.205 -8.244 2.858 1.00 96.00 76 ILE A N 1
ATOM 608 C CA . ILE A 1 76 ? -0.372 -6.902 2.768 1.00 96.00 76 ILE A CA 1
ATOM 609 C C . ILE A 1 76 ? -1.772 -6.956 3.356 1.00 96.00 76 ILE A C 1
ATOM 611 O O . ILE A 1 76 ? -2.629 -7.674 2.837 1.00 96.00 76 ILE A O 1
ATOM 615 N N . VAL A 1 77 ? -2.018 -6.178 4.404 1.00 93.12 77 VAL A N 1
ATOM 616 C CA . VAL A 1 77 ? -3.314 -6.113 5.084 1.00 93.12 77 VAL A CA 1
ATOM 617 C C . VAL A 1 77 ? -3.967 -4.770 4.788 1.00 93.12 77 VAL A C 1
ATOM 619 O O . VAL A 1 77 ? -3.372 -3.719 5.019 1.00 93.12 77 VAL A O 1
ATOM 622 N N . TRP A 1 78 ? -5.206 -4.799 4.297 1.00 93.12 78 TRP A N 1
ATOM 623 C CA . TRP A 1 78 ? -6.016 -3.595 4.117 1.00 93.12 78 TRP A CA 1
ATOM 624 C C . TRP A 1 78 ? -6.580 -3.154 5.466 1.00 93.12 78 TRP A C 1
ATOM 626 O O . TRP A 1 78 ? -7.305 -3.916 6.102 1.00 93.12 78 TRP A O 1
ATOM 636 N N . ILE A 1 79 ? -6.270 -1.940 5.922 1.00 89.44 79 ILE A N 1
ATOM 637 C CA . ILE A 1 79 ? -6.690 -1.442 7.246 1.00 89.44 79 ILE A CA 1
ATOM 638 C C . ILE A 1 79 ? -7.574 -0.200 7.189 1.00 89.44 79 ILE A C 1
ATOM 640 O O . ILE A 1 79 ? -8.131 0.180 8.214 1.00 89.44 79 ILE A O 1
ATOM 644 N N . PHE A 1 80 ? -7.737 0.421 6.020 1.00 88.25 80 PHE A N 1
ATOM 645 C CA . PHE A 1 80 ? -8.587 1.601 5.884 1.00 88.25 80 PHE A CA 1
ATOM 646 C C . PHE A 1 80 ? -10.036 1.309 6.305 1.00 88.25 80 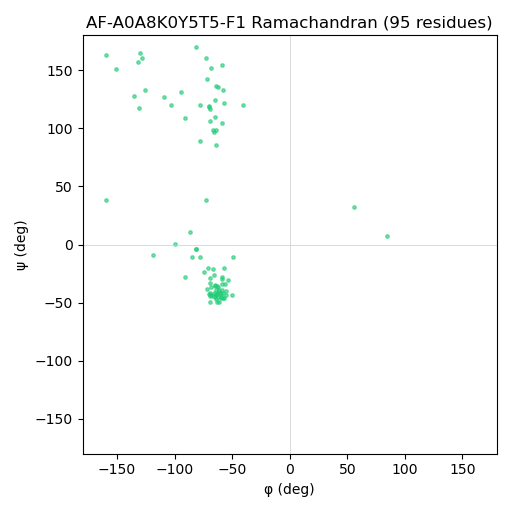PHE A C 1
ATOM 648 O O . PHE A 1 80 ? -10.480 0.164 6.226 1.00 88.25 80 PHE A O 1
ATOM 655 N N . ALA A 1 81 ? -10.763 2.350 6.734 1.00 68.81 81 ALA A N 1
ATOM 656 C CA . ALA A 1 81 ? -12.020 2.324 7.497 1.00 68.81 81 ALA A CA 1
ATOM 657 C C . ALA A 1 81 ? -13.147 1.410 6.980 1.00 68.81 81 ALA A C 1
ATOM 659 O O . ALA A 1 81 ? -14.089 1.174 7.726 1.00 68.81 81 ALA A O 1
ATOM 660 N N . ASP A 1 82 ? -13.049 0.847 5.775 1.00 63.44 82 ASP A N 1
ATOM 661 C CA . ASP A 1 82 ? -13.913 -0.227 5.278 1.00 63.44 82 ASP A CA 1
ATOM 662 C C . ASP A 1 82 ? -13.541 -1.646 5.727 1.00 63.44 82 ASP A C 1
ATOM 664 O O . ASP A 1 82 ? -14.307 -2.581 5.491 1.00 63.44 82 ASP A O 1
ATOM 668 N N . ASN A 1 83 ? -12.441 -1.832 6.459 1.00 65.88 83 ASN A N 1
ATOM 669 C CA . ASN A 1 83 ? -12.149 -3.113 7.085 1.00 65.88 83 ASN A CA 1
ATOM 670 C C . ASN A 1 83 ? -13.128 -3.365 8.245 1.00 65.88 83 ASN A C 1
ATOM 672 O O . ASN A 1 83 ? -13.144 -2.652 9.254 1.00 65.88 83 ASN A O 1
ATOM 676 N N . SER A 1 84 ? -13.919 -4.432 8.121 1.00 68.69 84 SER A N 1
ATOM 677 C CA . SER A 1 84 ? -14.874 -4.878 9.141 1.00 68.69 84 SER A CA 1
ATOM 678 C C . SER A 1 84 ? -14.232 -5.069 10.523 1.00 68.69 84 SER A C 1
ATOM 680 O O . SER A 1 84 ? -14.886 -4.831 11.539 1.00 68.69 84 SER A O 1
ATOM 682 N N . LYS A 1 85 ? -12.944 -5.431 10.584 1.00 68.88 85 LYS A N 1
ATOM 683 C CA . LYS A 1 85 ? -12.173 -5.570 11.823 1.00 68.88 85 LYS A CA 1
ATOM 684 C C . LYS A 1 85 ? -11.914 -4.220 12.490 1.00 68.88 85 LYS A C 1
ATOM 686 O O . LYS A 1 85 ? -12.130 -4.099 13.693 1.00 68.88 85 LYS A O 1
ATOM 691 N N . LEU A 1 86 ? -11.528 -3.196 11.725 1.00 70.06 86 LEU A N 1
ATOM 692 C CA . LEU A 1 86 ? -11.313 -1.853 12.269 1.00 70.06 86 LEU A CA 1
ATOM 693 C C . LEU A 1 86 ? -12.640 -1.212 12.695 1.00 70.06 86 LEU A C 1
ATOM 695 O O . LEU A 1 86 ? -12.714 -0.666 13.792 1.00 70.06 86 LEU A O 1
ATOM 699 N N . LYS A 1 87 ? -13.713 -1.358 11.898 1.00 72.25 87 LYS A N 1
ATOM 700 C CA . LYS A 1 87 ? -15.063 -0.895 12.284 1.00 72.25 87 LYS A CA 1
ATOM 701 C C . LYS A 1 87 ? -15.501 -1.490 13.626 1.00 72.25 87 LYS A C 1
ATOM 703 O O . LYS A 1 87 ? -16.024 -0.770 14.473 1.00 72.25 87 LYS A O 1
ATOM 708 N N . LYS A 1 88 ? -15.259 -2.791 13.838 1.00 76.75 88 LYS A N 1
ATOM 709 C CA . LYS A 1 88 ? -15.534 -3.463 15.119 1.00 76.75 88 LYS A CA 1
ATOM 710 C C . LYS A 1 88 ? -14.708 -2.861 16.257 1.00 76.75 88 LYS A C 1
ATOM 712 O O . LYS A 1 88 ? -15.288 -2.500 17.273 1.00 76.75 88 LYS A O 1
ATOM 717 N N . LEU A 1 89 ? -13.396 -2.694 16.072 1.00 76.62 89 LEU A N 1
ATOM 718 C CA . LEU A 1 89 ? -12.512 -2.117 17.093 1.00 76.62 89 LEU A CA 1
ATOM 719 C C . LEU A 1 89 ? -12.914 -0.687 17.483 1.00 76.62 89 LEU A C 1
ATOM 721 O O . LEU A 1 89 ? -13.021 -0.397 18.670 1.00 76.62 89 LEU A O 1
ATOM 725 N N . LEU A 1 90 ? -13.206 0.176 16.503 1.00 78.12 90 LEU A N 1
ATOM 726 C CA . LEU A 1 90 ? -13.643 1.557 16.742 1.00 78.12 90 LEU A CA 1
ATOM 727 C C . LEU A 1 90 ? -15.004 1.631 17.450 1.00 78.12 90 LEU A C 1
ATOM 729 O O . LEU A 1 90 ? -15.232 2.512 18.278 1.00 78.12 90 LEU A O 1
ATOM 733 N N . LYS A 1 91 ? -15.924 0.706 17.143 1.00 81.06 91 LYS A N 1
ATOM 734 C CA . LYS A 1 91 ? -17.216 0.625 17.837 1.00 81.06 91 LYS A CA 1
ATOM 735 C C . LYS A 1 91 ? -17.030 0.216 19.298 1.00 81.06 91 LYS A C 1
ATOM 737 O O . LYS A 1 91 ? -17.640 0.822 20.173 1.00 81.06 91 LYS A O 1
ATOM 742 N N . THR A 1 92 ? -16.179 -0.776 19.560 1.00 79.81 92 THR A N 1
ATOM 743 C CA . THR A 1 92 ? -15.890 -1.231 20.925 1.00 79.81 92 THR A CA 1
ATOM 744 C C . THR A 1 92 ? -15.176 -0.155 21.738 1.00 79.81 92 THR A C 1
ATOM 746 O O . THR A 1 92 ? -15.560 0.076 22.878 1.00 79.81 92 THR A O 1
ATOM 749 N N . SER A 1 93 ? -14.200 0.562 21.166 1.00 77.38 93 SER A N 1
ATOM 750 C CA . SER A 1 93 ? -13.486 1.624 21.893 1.00 77.38 93 SER A CA 1
ATOM 751 C C . SER A 1 93 ? -14.407 2.765 22.323 1.00 77.38 93 SER A C 1
ATOM 753 O O . SER A 1 93 ? -14.251 3.295 23.414 1.00 77.38 93 SER A O 1
ATOM 755 N N . LYS A 1 94 ? -15.398 3.120 21.494 1.00 70.50 94 LYS A N 1
ATOM 756 C CA . LYS A 1 94 ? -16.384 4.161 21.816 1.00 70.50 94 LYS A CA 1
ATOM 757 C C . LYS A 1 94 ? -17.374 3.741 22.910 1.00 70.50 94 LYS A C 1
ATOM 759 O O . LYS A 1 94 ? -17.994 4.602 23.505 1.00 70.50 94 LYS A O 1
ATOM 764 N N . SER A 1 95 ? -17.540 2.439 23.151 1.00 65.88 95 SER A N 1
ATOM 765 C CA . SER A 1 95 ? -18.389 1.909 24.229 1.00 65.88 95 SER A CA 1
ATOM 766 C C . SER A 1 95 ? -17.673 1.839 25.583 1.00 65.88 95 SER A C 1
ATOM 768 O O . SER A 1 95 ? -18.319 1.534 26.581 1.00 65.88 95 SER A O 1
ATOM 770 N N . LEU A 1 96 ? -16.351 2.036 25.604 1.00 57.38 96 LEU A N 1
ATOM 771 C CA . LEU A 1 96 ? -15.511 2.010 26.807 1.00 57.38 96 LEU A CA 1
ATOM 772 C C . LEU A 1 96 ? -15.184 3.422 27.332 1.00 57.38 96 LEU A C 1
ATOM 774 O O . LEU A 1 96 ? -14.451 3.544 28.311 1.00 57.38 96 LEU A O 1
ATOM 778 N N . LEU A 1 97 ? -15.698 4.459 26.664 1.00 48.56 97 LEU A N 1
ATOM 779 C CA . LEU A 1 97 ? -15.629 5.875 27.031 1.00 48.56 97 LEU A CA 1
ATOM 780 C C . LEU A 1 97 ? -17.033 6.369 27.375 1.00 48.56 97 LEU A C 1
ATOM 782 O O . LEU A 1 97 ? -17.137 7.193 28.305 1.00 48.56 97 LEU A O 1
#

Sequence (97 aa):
MSKVILKNKKLKANVSNPTLDTIKMVEQTLSKSSQYPSKNSLWRALPRQMQYPTFKAVLDYLEESNKIIYDKDGSIVWIFADNSKLKKLLKTSKSLL

Foldseek 3Di:
DDDPPPPPDPPDPDADADDPVRLVQLLVLCLVPQKDLALVRSQVSGPDHDDPSNSVVSVVVCVVVVQWDADPSHMIGGDPPSPPVNVVVVVVVVVVD

Secondary structu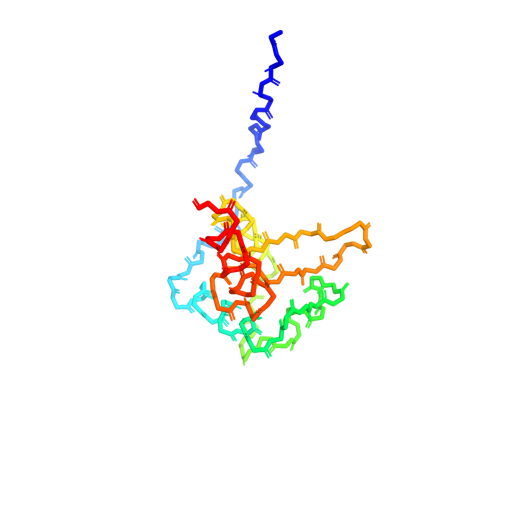re (DSSP, 8-state):
------------TT-PPPPHHHHHHHHHHHHHSSEESSHHHHHHHSSS---HHHHHHHHHHHHHTTSEEE-TTS-EEE-STT-HHHHHHHHHHHT--

Radius of gyration: 15.55 Å; Cα contacts (8 Å, |Δi|>4): 84; chains: 1; bounding box: 35×25×42 Å

Nearest PDB structures (foldseek):
  4aih-assembly1_B  TM=6.895E-01  e=3.840E-02  Yersinia pseudotuberculosis YPIII
  5v89-assembly2_C  TM=7.203E-01  e=4.096E-02  Homo sapiens
  5lzd-assembly1_z  TM=5.770E-01  e=1.079E-01  Escherichia coli
  1stz-assembly1_A  TM=5.435E-01  e=2.342E-01  Thermotoga maritima
  5y8t-assembly2_B  TM=6.703E-01  e=6.171E-01  Bacillus spizizenii str. W23

Solvent-accessible surface area (backbone atoms only — not comparable to full-atom values): 5941 Å² total; per-residue (Å²): 134,85,78,81,78,78,77,83,71,77,81,67,94,79,56,64,79,72,49,72,68,57,48,50,53,51,50,56,54,36,73,76,35,64,60,34,76,27,71,66,58,47,55,69,65,41,98,66,83,71,61,68,62,31,54,49,53,46,50,53,52,35,40,78,68,58,34,33,48,71,49,98,85,52,21,41,32,44,54,37,81,84,26,70,68,50,46,51,52,57,53,54,56,63,74,78,109